Protein AF-A0A9E5SYP7-F1 (afdb_monomer)

Sequence (68 aa):
MTVETLEKWSKAAEILHGMGYTIFQMQYGTDVPEGLHVRFWAATKPDVMVVTHNRAVHEAILRYDTER

Mean predicted aligned error: 2.55 Å

Foldseek 3Di:
DEDEDPVSLVVVCVVLVVVVWDWDDWDDDLPDPQAIWTWTDDPPDDIDIYGYNHPVSVVVVVCVNVVD

Radius of gyration: 11.12 Å; Cα contacts (8 Å, |Δi|>4): 101; chains: 1; bounding box: 26×22×27 Å

pLDDT: mean 94.99, std 4.95, range [62.19, 98.31]

Structure (mmCIF, N/CA/C/O backbone):
data_AF-A0A9E5SYP7-F1
#
_entry.id   AF-A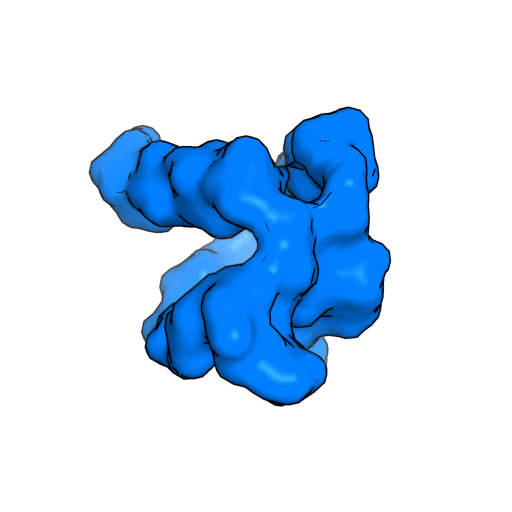0A9E5SYP7-F1
#
loop_
_atom_site.group_PDB
_atom_site.id
_atom_site.type_symbol
_atom_site.label_atom_id
_atom_site.label_alt_id
_atom_site.label_comp_id
_atom_site.label_asym_id
_atom_site.label_entity_id
_atom_site.label_seq_id
_atom_site.pdbx_PDB_ins_code
_atom_site.Cartn_x
_atom_site.Cartn_y
_atom_site.Cartn_z
_atom_site.occupancy
_atom_site.B_iso_or_equiv
_atom_site.auth_seq_id
_atom_site.auth_comp_id
_atom_site.auth_asym_id
_atom_site.auth_atom_id
_atom_site.pdbx_PDB_model_num
ATOM 1 N N . MET A 1 1 ? -8.117 0.451 -6.743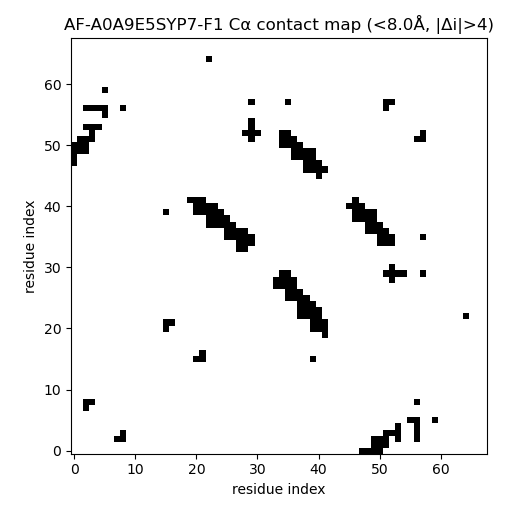 1.00 92.94 1 MET A N 1
ATOM 2 C CA . MET A 1 1 ? -7.473 1.622 -7.370 1.00 92.94 1 MET A CA 1
ATOM 3 C C . MET A 1 1 ? -6.100 1.215 -7.872 1.00 92.94 1 MET A C 1
ATOM 5 O O . MET A 1 1 ? -5.456 0.419 -7.203 1.00 92.94 1 MET A O 1
ATOM 9 N N . THR A 1 2 ? -5.658 1.739 -9.013 1.00 96.19 2 THR A N 1
ATOM 10 C CA . THR A 1 2 ? -4.330 1.427 -9.569 1.00 96.19 2 THR A CA 1
ATOM 11 C C . THR A 1 2 ? -3.306 2.474 -9.133 1.00 96.19 2 THR A C 1
ATOM 13 O O . THR A 1 2 ? -3.575 3.676 -9.219 1.00 96.19 2 THR A O 1
ATOM 16 N N . VAL A 1 3 ? -2.142 2.030 -8.661 1.00 97.12 3 VAL A N 1
ATOM 17 C CA . VAL A 1 3 ? -1.071 2.880 -8.128 1.00 97.12 3 VAL A CA 1
ATOM 18 C C . VAL A 1 3 ? 0.251 2.505 -8.794 1.00 97.12 3 VAL A C 1
ATOM 20 O O . VAL A 1 3 ? 0.874 1.512 -8.449 1.00 97.12 3 VAL A O 1
ATOM 23 N N . GLU A 1 4 ? 0.701 3.336 -9.735 1.00 97.25 4 GLU A N 1
ATOM 24 C CA . GLU A 1 4 ? 1.907 3.069 -10.544 1.00 97.25 4 GLU A CA 1
ATOM 25 C C . GLU A 1 4 ? 3.089 3.993 -10.228 1.00 97.25 4 GLU A C 1
ATOM 27 O O . GLU A 1 4 ? 4.111 3.958 -10.910 1.00 97.25 4 GLU A O 1
ATOM 32 N N . THR A 1 5 ? 2.967 4.849 -9.210 1.00 98.25 5 THR A N 1
ATOM 33 C CA . THR A 1 5 ? 4.045 5.751 -8.790 1.00 98.25 5 THR A CA 1
ATOM 34 C C . THR A 1 5 ? 4.202 5.748 -7.277 1.00 98.25 5 THR A C 1
ATOM 36 O O . THR A 1 5 ? 3.224 5.604 -6.540 1.00 98.25 5 THR A O 1
ATOM 39 N N . LEU A 1 6 ? 5.438 5.961 -6.817 1.00 98.12 6 LEU A N 1
ATOM 40 C CA . LEU A 1 6 ? 5.751 6.055 -5.390 1.00 98.12 6 LEU A CA 1
ATOM 41 C C . LEU A 1 6 ? 5.003 7.207 -4.712 1.00 98.12 6 LEU A C 1
ATOM 43 O O . LEU A 1 6 ? 4.520 7.040 -3.606 1.00 98.12 6 LEU A O 1
ATOM 47 N N . GLU A 1 7 ? 4.831 8.343 -5.388 1.00 97.94 7 GLU A N 1
ATOM 48 C CA . GLU A 1 7 ? 4.073 9.479 -4.849 1.00 97.94 7 GLU A CA 1
ATOM 49 C C . GLU A 1 7 ? 2.603 9.117 -4.576 1.00 97.94 7 GLU A C 1
ATOM 51 O O . GLU A 1 7 ? 2.077 9.388 -3.494 1.00 97.94 7 GLU A O 1
ATOM 56 N N . LYS A 1 8 ? 1.939 8.456 -5.538 1.00 97.75 8 LYS A N 1
ATOM 57 C CA . LYS A 1 8 ? 0.554 7.997 -5.366 1.00 97.75 8 LYS A CA 1
ATOM 58 C C . LYS A 1 8 ? 0.456 6.955 -4.257 1.00 97.75 8 LYS A C 1
ATOM 60 O O . LYS A 1 8 ? -0.505 6.992 -3.494 1.00 97.75 8 LYS A O 1
ATOM 65 N N . TRP A 1 9 ? 1.443 6.063 -4.164 1.00 97.62 9 TRP A N 1
ATOM 66 C CA . TRP A 1 9 ? 1.533 5.087 -3.084 1.00 97.62 9 TRP A CA 1
ATOM 67 C C . TRP A 1 9 ? 1.661 5.765 -1.723 1.00 97.62 9 TRP A C 1
ATOM 69 O O . TRP A 1 9 ? 0.811 5.528 -0.872 1.00 97.62 9 TRP A O 1
ATOM 79 N N . SER A 1 10 ? 2.640 6.652 -1.536 1.00 96.75 10 SER A N 1
ATOM 80 C CA . SER A 1 10 ? 2.861 7.348 -0.266 1.00 96.75 10 SER A CA 1
ATOM 81 C C . SER A 1 10 ? 1.606 8.080 0.199 1.00 96.75 10 SER A C 1
ATOM 83 O O . SER A 1 10 ? 1.184 7.915 1.340 1.00 96.75 10 SER A O 1
ATOM 85 N N . LYS A 1 11 ? 0.942 8.808 -0.708 1.00 97.25 11 LYS A N 1
ATOM 86 C CA . LYS A 1 11 ? -0.306 9.511 -0.395 1.00 97.25 11 LYS A CA 1
ATOM 87 C C . LYS A 1 11 ? -1.443 8.551 -0.034 1.00 97.25 11 LYS A C 1
ATOM 89 O O . LYS A 1 11 ? -2.195 8.813 0.900 1.00 97.25 11 LYS A O 1
ATOM 94 N N . ALA A 1 12 ? -1.595 7.448 -0.769 1.00 96.56 12 ALA A N 1
ATOM 95 C CA . ALA A 1 12 ? -2.621 6.452 -0.477 1.00 96.56 12 ALA A CA 1
ATOM 96 C C . ALA A 1 12 ? -2.373 5.770 0.875 1.00 96.56 12 ALA A C 1
ATOM 98 O O . ALA A 1 12 ? -3.300 5.658 1.673 1.00 96.56 12 ALA A O 1
ATOM 99 N N . ALA A 1 13 ? -1.132 5.363 1.150 1.00 95.31 13 ALA A N 1
ATOM 100 C CA . ALA A 1 13 ? -0.735 4.726 2.397 1.00 95.31 13 ALA A CA 1
ATOM 101 C C . ALA A 1 13 ? -0.960 5.651 3.600 1.00 95.31 13 ALA A C 1
ATOM 103 O O . ALA A 1 13 ? -1.543 5.215 4.589 1.00 95.31 13 ALA A O 1
ATOM 104 N N . GLU A 1 14 ? -0.579 6.928 3.497 1.00 96.00 14 GLU A N 1
ATOM 105 C CA . GLU A 1 14 ? -0.808 7.938 4.537 1.00 96.00 14 GLU A CA 1
ATOM 106 C C . GLU A 1 14 ? -2.305 8.120 4.828 1.00 96.00 14 GLU A C 1
ATOM 108 O O . GLU A 1 14 ? -2.731 8.029 5.980 1.00 96.00 14 GLU A O 1
ATOM 113 N N . ILE A 1 15 ? -3.124 8.302 3.786 1.00 96.31 15 ILE A N 1
ATOM 114 C CA . ILE A 1 15 ? -4.575 8.480 3.931 1.00 96.31 15 ILE A CA 1
ATOM 115 C C . ILE A 1 15 ? -5.215 7.233 4.549 1.00 96.31 15 ILE A C 1
ATOM 117 O O . ILE A 1 15 ? -5.972 7.339 5.513 1.00 96.31 15 ILE A O 1
ATOM 121 N N . LEU A 1 16 ? -4.918 6.046 4.016 1.00 95.88 16 LEU A N 1
ATOM 122 C CA . LEU A 1 16 ? -5.505 4.792 4.490 1.00 95.88 16 LEU A CA 1
ATOM 123 C C . LEU A 1 16 ? -5.074 4.488 5.928 1.00 95.88 16 LEU A C 1
ATOM 125 O O . LEU A 1 16 ? -5.913 4.110 6.746 1.00 95.88 16 LEU A O 1
ATOM 129 N N . HIS A 1 17 ? -3.806 4.733 6.265 1.00 94.38 17 HIS A N 1
ATOM 130 C CA . HIS A 1 17 ? -3.303 4.622 7.630 1.00 94.38 17 HIS A CA 1
ATOM 131 C C . HIS A 1 17 ? -4.018 5.587 8.581 1.00 94.38 17 HIS A C 1
ATOM 133 O O . HIS A 1 17 ? -4.535 5.152 9.607 1.00 94.38 17 HIS A O 1
ATOM 139 N N . GLY A 1 18 ? -4.116 6.873 8.225 1.00 95.81 18 GLY A N 1
ATOM 140 C CA . GLY A 1 18 ? -4.820 7.881 9.026 1.00 95.81 18 GLY A CA 1
ATOM 141 C C . GLY A 1 18 ? -6.315 7.587 9.180 1.00 95.81 18 GLY A C 1
ATOM 142 O O . GLY A 1 18 ? -6.933 7.943 10.180 1.00 95.81 18 GLY A O 1
ATOM 143 N N . MET A 1 19 ? -6.902 6.865 8.224 1.00 95.75 19 MET A N 1
ATOM 144 C CA . MET A 1 19 ? -8.266 6.351 8.306 1.00 95.75 19 MET A CA 1
ATOM 145 C C . MET A 1 19 ? -8.383 5.043 9.109 1.00 95.75 19 MET A C 1
ATOM 147 O O . MET A 1 19 ? -9.492 4.522 9.230 1.00 95.75 19 MET A O 1
ATOM 151 N N . GLY A 1 20 ? -7.302 4.503 9.669 1.00 95.56 20 GLY A N 1
ATOM 152 C CA . GLY A 1 20 ? -7.324 3.287 10.485 1.00 95.56 20 GLY A CA 1
ATOM 153 C C . GLY A 1 20 ? -7.447 1.989 9.685 1.00 95.56 20 GLY A C 1
ATOM 154 O O . GLY A 1 20 ? -7.892 0.986 10.235 1.00 95.56 20 GLY A O 1
ATOM 155 N N . TYR A 1 21 ? -7.086 1.995 8.399 1.00 96.44 21 TYR A N 1
ATOM 156 C CA . TYR A 1 21 ? -6.971 0.761 7.624 1.00 96.44 21 TYR A CA 1
ATOM 157 C C . TYR A 1 21 ? -5.650 0.046 7.906 1.00 96.44 21 TYR A C 1
ATOM 159 O O . TYR A 1 21 ? -4.592 0.668 8.073 1.00 96.44 21 TYR A O 1
ATOM 167 N N . THR A 1 22 ? -5.695 -1.280 7.862 1.00 94.44 22 THR A N 1
ATOM 168 C CA . THR A 1 22 ? -4.519 -2.152 7.890 1.00 94.44 22 THR A CA 1
ATOM 169 C C . THR A 1 22 ? -4.430 -2.968 6.613 1.00 94.44 22 THR A C 1
ATOM 171 O O . THR A 1 22 ? -5.453 -3.279 6.001 1.00 94.44 22 THR A O 1
ATOM 174 N N . ILE A 1 23 ? -3.210 -3.318 6.199 1.00 94.75 23 ILE A N 1
ATOM 175 C CA . ILE A 1 23 ? -3.043 -4.349 5.173 1.00 94.75 23 ILE A CA 1
ATOM 176 C C . ILE A 1 23 ? -3.525 -5.663 5.785 1.00 94.75 23 ILE A C 1
ATOM 178 O O . ILE A 1 23 ? -3.253 -5.957 6.947 1.00 94.75 23 ILE A O 1
ATOM 182 N N . PHE A 1 24 ? -4.323 -6.401 5.024 1.00 89.31 24 PHE A N 1
ATOM 183 C CA . PHE A 1 24 ? -4.876 -7.682 5.453 1.00 89.31 24 PHE A CA 1
ATOM 184 C C . PHE A 1 24 ? -4.409 -8.826 4.558 1.00 89.31 24 PHE A C 1
ATOM 186 O O . PHE A 1 24 ? -4.221 -9.944 5.029 1.00 89.31 24 PHE A O 1
ATOM 193 N N . GLN A 1 25 ? -4.22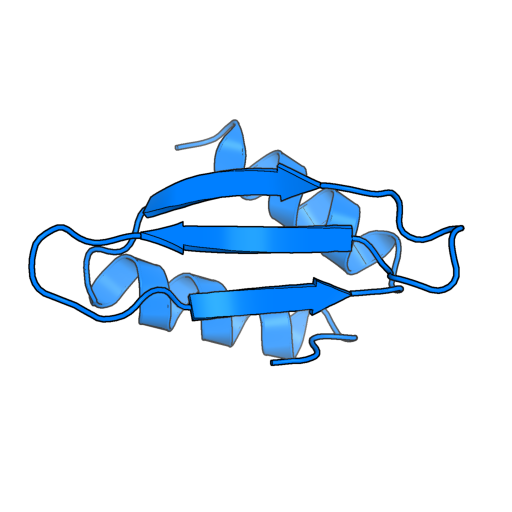7 -8.563 3.261 1.00 90.44 25 GLN A N 1
ATOM 194 C CA . GLN A 1 25 ? -3.842 -9.597 2.310 1.00 90.44 25 GLN A CA 1
ATOM 195 C C . GLN A 1 25 ? -3.148 -9.004 1.084 1.00 90.44 25 GLN A C 1
ATOM 197 O O . GLN A 1 25 ? -3.568 -7.965 0.570 1.00 90.44 25 GLN A O 1
ATOM 202 N N . MET A 1 26 ? -2.138 -9.719 0.589 1.00 94.38 26 MET A N 1
ATOM 203 C CA . MET A 1 26 ? -1.517 -9.482 -0.711 1.00 94.38 26 MET A CA 1
ATOM 204 C C . MET A 1 26 ? -1.715 -10.699 -1.619 1.00 94.38 26 MET A C 1
ATOM 206 O O . MET A 1 26 ? -1.694 -11.839 -1.149 1.00 94.38 26 MET A O 1
ATOM 210 N N . GLN A 1 27 ? -1.946 -10.467 -2.909 1.00 95.00 27 GLN A N 1
ATOM 211 C CA . GLN A 1 27 ? -2.087 -11.513 -3.926 1.00 95.00 27 GLN A CA 1
ATOM 212 C C . GLN A 1 27 ? -1.361 -11.109 -5.207 1.00 95.00 27 GLN A C 1
ATOM 214 O O . GLN A 1 27 ? -1.249 -9.920 -5.496 1.00 95.00 27 GLN A O 1
ATOM 219 N N . TYR A 1 28 ? -0.942 -12.116 -5.980 1.00 95.62 28 TYR A N 1
ATOM 220 C CA . TYR A 1 28 ? -0.222 -11.969 -7.251 1.00 95.62 28 TYR A CA 1
ATOM 221 C C . TYR A 1 28 ? 1.151 -11.287 -7.134 1.00 95.62 28 TYR A C 1
ATOM 223 O O . TYR A 1 28 ? 1.569 -10.836 -6.071 1.00 95.62 28 TYR A O 1
ATOM 231 N N . GLY A 1 29 ? 1.876 -11.269 -8.252 1.00 93.62 29 GLY A N 1
ATOM 232 C CA . GLY A 1 29 ? 3.100 -10.497 -8.443 1.00 93.62 29 GLY A CA 1
ATOM 233 C C . GLY A 1 29 ? 2.873 -9.339 -9.414 1.00 93.62 29 GLY A C 1
ATOM 234 O O . GLY A 1 29 ? 1.835 -9.234 -10.063 1.00 93.62 29 GLY A O 1
ATOM 235 N N . THR A 1 30 ? 3.863 -8.459 -9.547 1.00 96.00 30 THR A N 1
ATOM 236 C CA . THR A 1 30 ? 3.829 -7.365 -10.537 1.00 96.00 30 THR A CA 1
ATOM 237 C C . THR A 1 30 ? 4.078 -7.839 -11.974 1.00 96.00 30 THR A C 1
ATOM 239 O O . THR A 1 30 ? 3.937 -7.060 -12.910 1.00 96.00 30 THR A O 1
ATOM 242 N N . ASP A 1 31 ? 4.509 -9.087 -12.147 1.00 96.38 31 ASP A N 1
ATOM 243 C CA . ASP A 1 31 ? 4.902 -9.726 -13.406 1.00 96.38 31 ASP A CA 1
ATOM 244 C C . ASP A 1 31 ? 3.773 -10.522 -14.079 1.00 96.38 31 ASP A C 1
ATOM 246 O O . ASP A 1 31 ? 3.960 -11.043 -15.179 1.00 96.38 31 ASP A O 1
ATOM 250 N N . VAL A 1 32 ? 2.595 -10.586 -13.453 1.00 95.62 32 VAL A N 1
ATOM 251 C CA . VAL A 1 32 ? 1.396 -11.207 -14.026 1.00 95.62 32 VAL A CA 1
ATOM 252 C C . VAL A 1 32 ? 0.381 -10.148 -14.477 1.00 95.62 32 VAL A C 1
ATOM 254 O O . VAL A 1 32 ? 0.389 -9.029 -13.952 1.00 95.62 32 VAL A O 1
ATOM 257 N N . PRO A 1 33 ? -0.505 -10.460 -15.445 1.00 96.50 33 PRO A N 1
ATOM 258 C CA . PRO A 1 33 ? -1.486 -9.505 -15.969 1.00 96.50 33 PRO A CA 1
ATOM 259 C C . PRO A 1 33 ? -2.366 -8.859 -14.893 1.00 96.50 33 PRO A C 1
ATOM 261 O O . PRO A 1 33 ? -2.741 -7.695 -15.020 1.00 96.50 33 PRO A O 1
ATOM 264 N N . GLU A 1 34 ? -2.655 -9.584 -13.816 1.00 95.44 34 GLU A N 1
ATOM 265 C CA . GLU A 1 34 ? -3.466 -9.130 -12.691 1.00 95.44 34 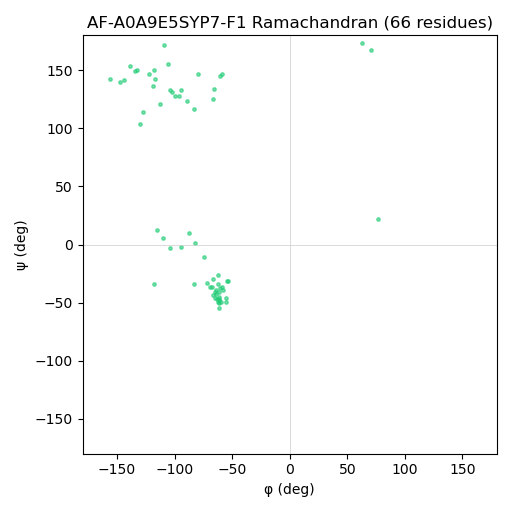GLU A CA 1
ATOM 266 C C . GLU A 1 34 ? -2.804 -7.993 -11.895 1.00 95.44 34 GLU A C 1
ATOM 268 O O . GLU A 1 34 ? -3.521 -7.146 -11.355 1.00 95.44 34 GLU A O 1
ATOM 273 N N . GLY A 1 35 ? -1.466 -7.947 -11.857 1.00 96.75 35 GLY A N 1
ATOM 274 C CA . GLY A 1 35 ? -0.679 -7.056 -10.998 1.00 96.75 35 GLY A CA 1
ATOM 275 C C . GLY A 1 35 ? -0.749 -7.451 -9.522 1.00 96.75 35 GLY A C 1
ATOM 276 O O . GLY A 1 35 ? -1.599 -8.240 -9.122 1.00 96.75 35 GLY A O 1
ATOM 277 N N . LEU A 1 36 ? 0.120 -6.882 -8.685 1.00 97.50 36 LEU A N 1
ATOM 278 C CA . LEU A 1 36 ? 0.067 -7.089 -7.237 1.00 97.50 36 LEU A CA 1
ATOM 279 C C . LEU A 1 36 ? -1.205 -6.452 -6.681 1.00 97.50 36 LEU A C 1
ATOM 281 O O . LEU A 1 36 ? -1.418 -5.252 -6.851 1.00 97.50 36 LEU A O 1
ATOM 285 N N . HIS A 1 37 ? -2.013 -7.234 -5.974 1.00 97.62 37 HIS A N 1
ATOM 286 C CA . HIS A 1 37 ? -3.212 -6.776 -5.276 1.00 97.62 37 HIS A CA 1
ATOM 287 C C . HIS A 1 37 ? -2.921 -6.657 -3.789 1.00 97.62 37 HIS A C 1
ATOM 289 O O . HIS A 1 37 ? -2.409 -7.592 -3.179 1.00 97.62 37 HIS A O 1
ATOM 295 N N . VAL A 1 38 ? -3.290 -5.527 -3.196 1.00 97.00 38 VAL A N 1
ATOM 296 C CA . VAL A 1 38 ? -3.131 -5.249 -1.768 1.00 97.00 38 VAL A CA 1
ATOM 297 C C . VAL A 1 38 ? -4.466 -4.819 -1.197 1.00 97.00 38 VAL A C 1
ATOM 299 O O . VAL A 1 38 ? -4.993 -3.753 -1.536 1.00 97.00 38 VAL A O 1
ATOM 302 N N . ARG A 1 39 ? -5.014 -5.652 -0.315 1.00 96.56 39 ARG A N 1
ATOM 303 C CA . ARG A 1 39 ? -6.266 -5.376 0.381 1.00 96.56 39 ARG A CA 1
ATOM 304 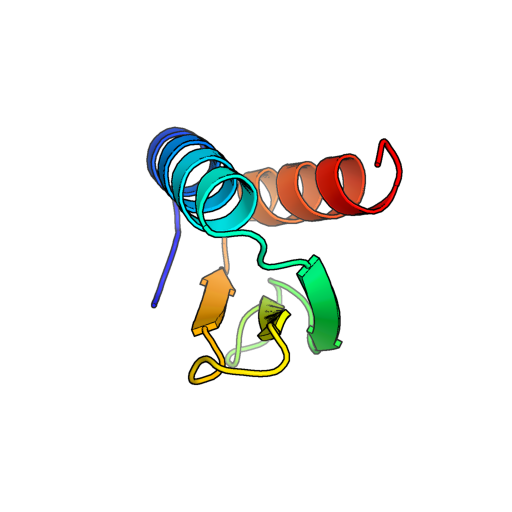C C . ARG A 1 39 ? -5.990 -4.627 1.676 1.00 96.56 39 ARG A C 1
ATOM 306 O O . ARG A 1 39 ? -5.298 -5.127 2.562 1.00 96.56 39 ARG A O 1
ATOM 313 N N . PHE A 1 40 ? -6.624 -3.470 1.795 1.00 96.69 40 PHE A N 1
ATOM 314 C CA . PHE A 1 40 ? -6.747 -2.700 3.019 1.00 96.69 40 PHE A CA 1
ATOM 315 C C . PHE A 1 40 ? -8.114 -2.945 3.644 1.00 96.69 40 PHE A C 1
ATOM 317 O O . PHE A 1 40 ? -9.139 -2.765 2.984 1.00 96.69 40 PHE A O 1
ATOM 324 N N . TRP A 1 41 ? -8.116 -3.310 4.922 1.00 96.31 41 TRP A N 1
ATOM 325 C CA . TRP A 1 41 ? -9.315 -3.622 5.691 1.00 96.31 41 TRP A CA 1
ATOM 326 C C . TRP A 1 41 ? -9.434 -2.718 6.922 1.00 96.31 41 TRP A C 1
ATOM 328 O O . TRP A 1 41 ? -8.434 -2.325 7.524 1.00 96.31 41 TRP A O 1
ATOM 338 N N . ALA A 1 42 ? -10.672 -2.395 7.294 1.00 95.88 42 ALA A N 1
ATOM 339 C CA . ALA A 1 42 ? -11.030 -1.786 8.568 1.00 95.88 42 ALA A CA 1
ATOM 340 C C . ALA A 1 42 ? -12.426 -2.280 8.979 1.00 95.88 42 ALA A C 1
ATOM 342 O O . ALA A 1 42 ? -13.324 -2.352 8.145 1.00 95.88 42 ALA A O 1
ATOM 343 N N . ALA A 1 43 ? -12.634 -2.577 10.266 1.00 92.44 43 ALA A N 1
ATOM 344 C CA . ALA A 1 43 ? -13.830 -3.278 10.756 1.00 92.44 43 ALA A CA 1
ATOM 345 C C . ALA A 1 43 ? -15.180 -2.653 10.356 1.00 92.44 43 ALA A C 1
ATOM 347 O O . ALA A 1 43 ? -16.168 -3.364 10.201 1.00 92.44 43 ALA A O 1
ATOM 348 N N . THR A 1 44 ? -15.237 -1.330 10.200 1.00 94.19 44 THR A N 1
ATOM 349 C CA . THR A 1 44 ? -16.476 -0.579 9.942 1.00 94.19 44 THR A CA 1
ATOM 350 C C . THR A 1 44 ? -16.496 0.109 8.578 1.00 94.19 44 THR A C 1
ATOM 352 O O . THR A 1 44 ? -17.343 0.972 8.343 1.00 94.19 44 THR A O 1
ATOM 355 N N . LYS A 1 45 ? -15.561 -0.227 7.679 1.00 94.38 45 LYS A N 1
ATOM 356 C CA . LYS A 1 45 ? -15.408 0.453 6.387 1.00 94.38 45 LYS A CA 1
ATOM 357 C C . LYS A 1 45 ? -15.277 -0.554 5.240 1.00 94.38 45 LYS A C 1
ATOM 359 O O . LYS A 1 45 ? -14.775 -1.653 5.463 1.00 94.38 45 LYS A O 1
ATOM 364 N N . PRO A 1 46 ? -15.718 -0.203 4.019 1.00 95.81 46 PRO A N 1
ATOM 365 C CA . PRO A 1 46 ? -15.493 -1.043 2.849 1.00 95.81 46 PRO A CA 1
ATOM 366 C C . PRO A 1 46 ? -14.004 -1.281 2.610 1.00 95.81 46 PRO A C 1
ATOM 368 O O . PRO A 1 46 ? -13.192 -0.384 2.830 1.00 95.81 46 PRO A O 1
ATOM 371 N N . ASP A 1 47 ? -13.656 -2.462 2.105 1.00 95.31 47 ASP A N 1
ATOM 372 C CA . ASP A 1 47 ? -12.282 -2.752 1.715 1.00 95.31 47 ASP A CA 1
ATOM 373 C C . ASP A 1 47 ? -11.790 -1.809 0.622 1.00 95.31 47 ASP A C 1
ATOM 375 O O . ASP A 1 47 ? -12.519 -1.454 -0.311 1.00 95.31 47 ASP A O 1
ATOM 379 N N . VAL A 1 48 ? -10.506 -1.476 0.694 1.00 96.62 48 VAL A N 1
ATOM 380 C CA . VAL A 1 48 ? -9.819 -0.746 -0.365 1.00 96.62 48 VAL A CA 1
ATOM 381 C C . VAL A 1 48 ? -8.788 -1.667 -0.994 1.00 96.62 48 VAL A C 1
ATOM 383 O O . VAL A 1 48 ? -7.877 -2.147 -0.331 1.00 96.62 48 VAL A O 1
ATOM 386 N N . MET A 1 49 ? -8.925 -1.905 -2.296 1.00 97.31 49 MET A N 1
ATOM 387 C CA . MET A 1 49 ? -7.934 -2.649 -3.067 1.00 97.31 49 MET A CA 1
ATOM 388 C C . MET A 1 49 ? -6.980 -1.678 -3.756 1.00 97.31 49 MET A C 1
ATOM 390 O O . MET A 1 49 ? -7.431 -0.784 -4.480 1.00 97.31 49 MET A O 1
ATOM 394 N N . VAL A 1 50 ? -5.678 -1.869 -3.579 1.00 97.12 50 VAL A N 1
ATOM 395 C CA . VAL A 1 50 ? -4.626 -1.240 -4.383 1.00 97.12 50 VAL A CA 1
ATOM 396 C C . VAL A 1 50 ? -4.076 -2.283 -5.348 1.00 97.12 50 VAL A C 1
ATOM 398 O O . VAL A 1 50 ? -3.806 -3.406 -4.943 1.00 97.12 50 VAL A O 1
ATOM 401 N N . VAL A 1 51 ? -3.936 -1.916 -6.619 1.00 97.88 51 VAL A N 1
ATOM 402 C CA . VAL A 1 51 ? -3.324 -2.755 -7.653 1.00 97.88 51 VAL A CA 1
ATOM 403 C C . VAL A 1 51 ? -2.103 -2.037 -8.208 1.00 97.88 51 VAL A C 1
ATOM 405 O O . VAL A 1 51 ? -2.176 -0.828 -8.447 1.00 97.88 51 VAL A O 1
ATOM 408 N N . THR A 1 52 ? -0.996 -2.751 -8.397 1.00 98.06 52 THR A N 1
ATOM 409 C CA . THR A 1 52 ? 0.208 -2.193 -9.019 1.00 98.06 52 THR A CA 1
ATOM 410 C C . THR A 1 52 ? 0.932 -3.203 -9.903 1.00 98.06 52 THR A C 1
ATOM 412 O O . THR A 1 52 ? 1.070 -4.373 -9.544 1.00 98.06 52 THR A O 1
ATOM 415 N N . HIS A 1 53 ? 1.455 -2.737 -11.034 1.00 98.31 53 HIS A N 1
ATOM 416 C CA . HIS A 1 53 ? 2.444 -3.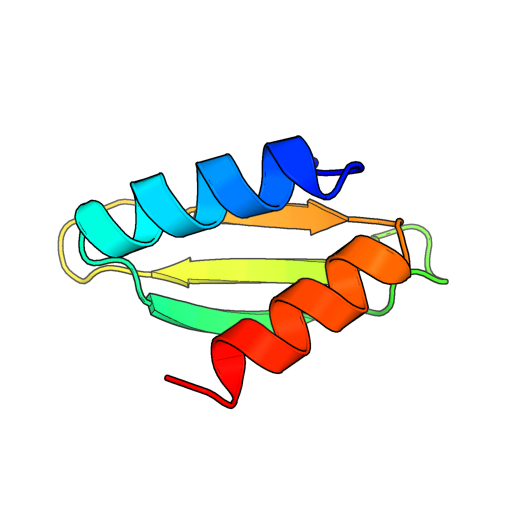464 -11.843 1.00 98.31 53 HIS A CA 1
ATOM 417 C C . HIS A 1 53 ? 3.854 -2.886 -11.666 1.00 98.31 53 HIS A C 1
ATOM 419 O O . HIS A 1 53 ? 4.834 -3.412 -12.195 1.00 98.31 53 HIS A O 1
ATOM 425 N N . ASN A 1 54 ? 3.987 -1.809 -10.894 1.00 98.19 54 ASN A N 1
ATOM 426 C CA . ASN A 1 54 ? 5.255 -1.149 -10.657 1.00 98.19 54 ASN A CA 1
ATOM 427 C C . ASN A 1 54 ? 6.043 -1.853 -9.544 1.00 98.19 54 ASN A C 1
ATOM 429 O O . ASN A 1 54 ? 5.670 -1.840 -8.369 1.00 98.19 54 ASN A O 1
ATOM 433 N N . ARG A 1 55 ? 7.205 -2.403 -9.906 1.00 97.19 55 ARG A N 1
ATOM 434 C CA . ARG A 1 55 ? 8.100 -3.092 -8.968 1.00 97.19 55 ARG A CA 1
ATOM 435 C C . ARG A 1 55 ? 8.549 -2.215 -7.792 1.00 97.19 55 ARG A C 1
ATOM 437 O O . ARG A 1 55 ? 8.610 -2.704 -6.671 1.00 97.19 55 ARG A O 1
ATOM 444 N N . ALA A 1 56 ? 8.834 -0.932 -8.012 1.00 98.00 56 ALA A N 1
ATOM 445 C CA . ALA A 1 56 ? 9.252 -0.036 -6.932 1.00 98.00 56 ALA A CA 1
ATOM 446 C C . ALA A 1 56 ? 8.110 0.226 -5.936 1.00 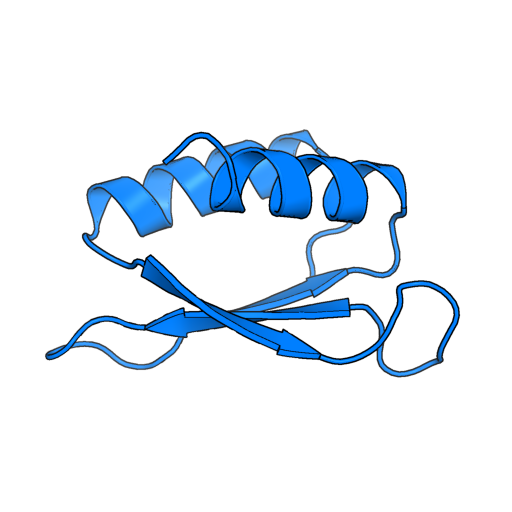98.00 56 ALA A C 1
ATOM 448 O O . ALA A 1 56 ? 8.347 0.304 -4.731 1.00 98.00 56 ALA A O 1
ATOM 4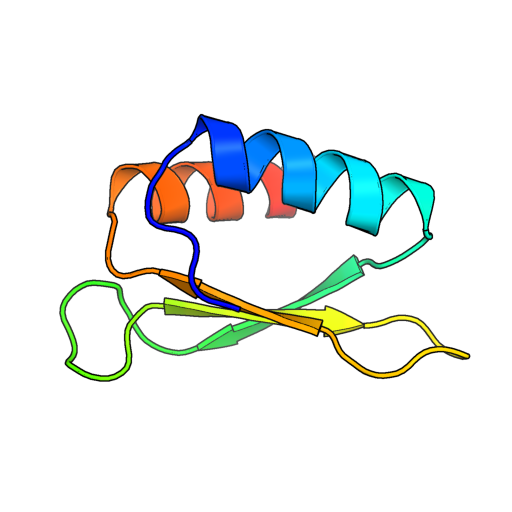49 N N . VAL A 1 57 ? 6.869 0.323 -6.427 1.00 97.75 57 VAL A N 1
ATOM 450 C CA . VAL A 1 57 ? 5.676 0.439 -5.574 1.00 97.75 57 VAL A CA 1
ATOM 451 C C . VAL A 1 57 ? 5.459 -0.847 -4.780 1.00 97.75 57 VAL A C 1
ATOM 453 O O . VAL A 1 57 ? 5.240 -0.777 -3.575 1.00 97.75 57 VAL A O 1
ATOM 456 N N . HIS A 1 58 ? 5.599 -2.013 -5.413 1.00 96.94 58 HIS A N 1
ATOM 457 C CA . HIS A 1 58 ? 5.553 -3.305 -4.726 1.00 96.94 58 HIS A CA 1
ATOM 458 C C . HIS A 1 58 ? 6.581 -3.388 -3.586 1.00 96.94 58 HIS A C 1
ATOM 460 O O . HIS A 1 58 ? 6.217 -3.698 -2.455 1.00 96.94 58 HIS A O 1
ATOM 466 N N . GLU A 1 59 ? 7.844 -3.034 -3.829 1.00 96.56 59 GLU A N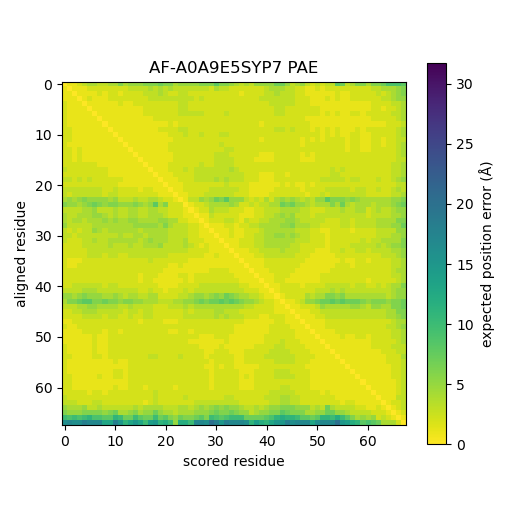 1
ATOM 467 C CA . GLU A 1 59 ? 8.864 -3.029 -2.772 1.00 96.56 59 GLU A CA 1
ATOM 468 C C . GLU A 1 59 ? 8.542 -2.035 -1.640 1.00 96.56 59 GLU A C 1
ATOM 470 O O . GLU A 1 59 ? 8.849 -2.293 -0.477 1.00 96.56 59 GLU A O 1
ATOM 475 N N . ALA A 1 60 ? 7.922 -0.893 -1.954 1.00 96.75 60 ALA A N 1
ATOM 476 C CA . ALA A 1 60 ? 7.485 0.074 -0.948 1.00 96.75 60 ALA A CA 1
ATOM 477 C C . ALA A 1 60 ? 6.310 -0.447 -0.098 1.00 96.75 60 ALA A C 1
ATOM 479 O O . ALA A 1 60 ? 6.281 -0.204 1.107 1.00 96.75 60 ALA A O 1
ATOM 480 N N . ILE A 1 61 ? 5.379 -1.190 -0.703 1.00 95.56 61 ILE A N 1
ATOM 481 C CA . ILE A 1 61 ? 4.274 -1.870 -0.012 1.00 95.56 61 ILE A CA 1
ATOM 482 C C . ILE A 1 61 ? 4.817 -2.929 0.954 1.00 95.56 61 ILE A C 1
ATOM 484 O O . ILE A 1 61 ? 4.411 -2.952 2.113 1.00 95.56 61 ILE A O 1
ATOM 488 N N . LEU A 1 62 ? 5.758 -3.770 0.508 1.00 93.94 62 LEU A N 1
ATOM 489 C CA . LEU A 1 62 ? 6.348 -4.813 1.355 1.00 93.94 62 LEU A CA 1
ATOM 490 C C . LEU A 1 62 ? 7.071 -4.230 2.576 1.00 93.94 62 LEU A C 1
ATOM 492 O O . LEU A 1 62 ? 6.934 -4.751 3.684 1.00 93.94 62 LEU A O 1
ATOM 496 N N . ARG A 1 63 ? 7.812 -3.128 2.391 1.00 94.69 63 ARG A N 1
ATOM 497 C CA . ARG A 1 63 ? 8.447 -2.402 3.503 1.00 94.69 63 ARG A CA 1
ATOM 498 C C . ARG A 1 63 ? 7.411 -1.868 4.489 1.00 94.69 63 ARG A C 1
ATOM 500 O O . ARG A 1 63 ? 7.537 -2.110 5.681 1.00 94.69 63 ARG A O 1
ATOM 507 N N . TYR A 1 64 ? 6.357 -1.224 3.987 1.00 92.38 64 TYR A N 1
ATOM 508 C CA . TYR A 1 64 ? 5.276 -0.693 4.819 1.00 92.38 64 TYR A CA 1
ATOM 509 C C . TYR A 1 64 ? 4.562 -1.764 5.657 1.00 92.38 64 TYR A C 1
ATOM 511 O O . TYR A 1 64 ? 4.170 -1.477 6.781 1.00 92.38 64 TYR A O 1
ATOM 519 N N . ASP A 1 65 ? 4.377 -2.974 5.125 1.00 88.19 65 ASP A N 1
ATOM 520 C CA . ASP A 1 65 ? 3.758 -4.085 5.862 1.00 88.19 65 ASP A CA 1
ATOM 521 C C . ASP A 1 65 ? 4.682 -4.644 6.958 1.00 88.19 65 ASP A C 1
ATOM 523 O O . ASP A 1 65 ? 4.222 -5.036 8.025 1.00 88.19 65 ASP A O 1
ATOM 527 N N . THR A 1 66 ? 5.998 -4.632 6.718 1.00 85.19 66 THR A N 1
ATOM 528 C CA . THR A 1 66 ? 6.999 -5.192 7.643 1.00 85.19 66 THR A CA 1
ATOM 529 C C . THR A 1 66 ? 7.388 -4.226 8.767 1.00 85.19 66 THR A C 1
ATOM 531 O O . THR A 1 66 ? 7.700 -4.660 9.871 1.00 85.19 66 THR A O 1
ATOM 534 N N . GLU A 1 67 ? 7.416 -2.920 8.495 1.00 81.50 67 GLU A N 1
ATOM 535 C CA . GLU A 1 67 ? 7.890 -1.879 9.425 1.00 81.50 67 GLU A CA 1
ATOM 536 C C . GLU A 1 67 ? 6.797 -1.356 10.377 1.00 81.50 67 GLU A C 1
ATOM 538 O O . GLU A 1 67 ? 6.993 -0.340 11.048 1.00 81.50 67 GLU A O 1
ATOM 543 N N . ARG A 1 68 ? 5.637 -2.015 10.413 1.00 62.19 68 ARG A N 1
ATOM 544 C CA . ARG A 1 68 ? 4.432 -1.530 11.087 1.00 62.19 68 ARG A CA 1
ATOM 545 C C . ARG A 1 68 ? 4.229 -2.073 12.497 1.00 62.19 68 ARG A C 1
ATOM 547 O O . ARG A 1 68 ? 4.611 -3.232 12.762 1.00 62.19 68 ARG A O 1
#

Secondary structure (DSSP, 8-state):
-B--SHHHHHHHHHHHHHTT-EEEEEES-TTSTT-EEEEEEETTEEEEEEEE--HHHHHHHHHHHH--

Solvent-accessible surface area (backbone atoms only — not comparable to full-atom values): 3840 Å² total; per-residue (Å²): 87,80,40,77,41,60,68,57,41,53,54,49,52,51,52,40,46,76,70,60,37,40,83,75,48,77,45,78,46,46,89,44,97,84,17,24,36,38,37,30,40,36,99,90,52,80,70,45,51,41,32,26,57,32,63,70,41,51,56,52,52,56,48,58,68,69,78,105

Nearest PDB structures (foldseek):
  3hpv-assembly1_D  TM=5.742E-01  e=2.634E-01  Pseudomonas alkylphenolica
  5znh-assembly1_A  TM=5.774E-01  e=3.640E-01  Diaphorobacter sp. DS2
  5zsz-assembly1_A  TM=5.517E-01  e=3.883E-01  Diaphorobacter sp. DS2
  1mpy-assembly1_D  TM=5.097E-01  e=5.725E-01  Pseudomonas putida
  2wl9-assembly2_A  TM=5.158E-01  e=1.093E+00  Rhodococcus sp. DK17